Protein AF-A0A0C4YF10-F1 (afdb_monomer_lite)

Structure (mmCIF, N/CA/C/O backbone):
data_AF-A0A0C4YF10-F1
#
_entry.id   AF-A0A0C4YF10-F1
#
loop_
_atom_site.group_PDB
_atom_site.id
_atom_site.type_symbol
_atom_site.label_atom_id
_atom_site.label_alt_id
_atom_site.label_comp_id
_atom_site.label_asym_id
_atom_site.label_entity_id
_atom_site.label_seq_id
_atom_site.pdbx_PDB_ins_code
_atom_site.Cartn_x
_atom_site.Cartn_y
_atom_site.Cartn_z
_atom_site.occupancy
_atom_site.B_iso_or_equiv
_atom_site.auth_seq_id
_atom_site.auth_comp_id
_atom_site.auth_asym_id
_atom_site.auth_atom_id
_atom_site.pdbx_PDB_model_num
ATOM 1 N N . MET A 1 1 ? -12.734 -9.498 3.228 1.00 64.00 1 MET A N 1
ATOM 2 C CA . MET A 1 1 ? -12.125 -8.738 2.110 1.00 64.00 1 MET A CA 1
ATOM 3 C C . MET A 1 1 ? -10.959 -9.557 1.594 1.00 64.00 1 MET A C 1
ATOM 5 O O . MET A 1 1 ? -10.233 -10.085 2.421 1.00 64.00 1 MET A O 1
ATOM 9 N N . ASN A 1 2 ? -10.826 -9.753 0.284 1.00 73.62 2 ASN A N 1
ATOM 10 C CA . ASN A 1 2 ? -9.721 -10.523 -0.291 1.00 73.62 2 ASN A CA 1
ATOM 11 C C . ASN A 1 2 ? -9.116 -9.714 -1.445 1.00 73.62 2 ASN A C 1
ATOM 13 O O . ASN A 1 2 ? -9.848 -9.314 -2.355 1.00 73.62 2 ASN A O 1
ATOM 17 N N . PHE A 1 3 ? -7.809 -9.460 -1.366 1.00 81.50 3 PHE A N 1
ATOM 18 C CA . PHE A 1 3 ? -7.053 -8.637 -2.311 1.00 81.50 3 PHE A CA 1
ATOM 19 C C . PHE A 1 3 ? -6.446 -9.433 -3.473 1.00 81.50 3 PHE A C 1
ATOM 21 O O . PHE A 1 3 ? -5.883 -8.823 -4.373 1.00 81.50 3 PHE A O 1
ATOM 28 N N . GLY A 1 4 ? -6.679 -10.743 -3.537 1.00 87.19 4 GLY A N 1
ATOM 29 C CA . GLY A 1 4 ? -6.122 -11.628 -4.557 1.00 87.19 4 GLY A CA 1
ATOM 30 C C . GLY A 1 4 ? -5.003 -12.507 -3.991 1.00 87.19 4 GLY A C 1
ATOM 31 O O . GLY A 1 4 ? -4.597 -12.325 -2.842 1.00 87.19 4 GLY A O 1
ATOM 32 N N . PRO A 1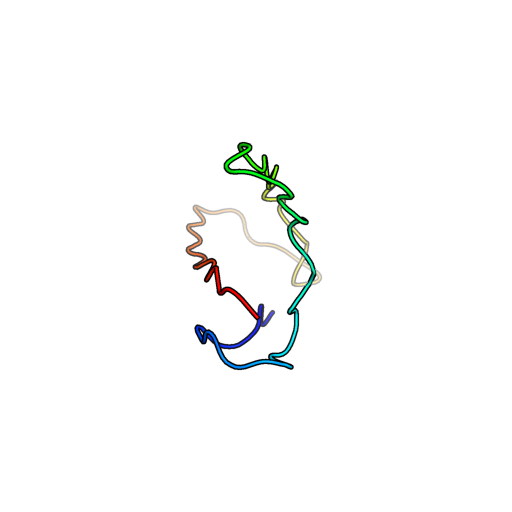 5 ? -4.549 -13.509 -4.759 1.00 86.38 5 PRO A N 1
ATOM 33 C CA . PRO A 1 5 ? -3.434 -14.359 -4.366 1.00 86.38 5 PRO A CA 1
ATOM 34 C C . PRO A 1 5 ? -2.103 -13.601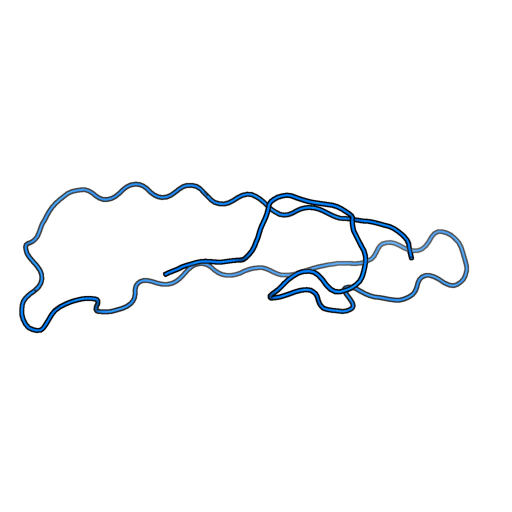 -4.442 1.00 86.38 5 PRO A C 1
ATOM 36 O O . PRO A 1 5 ? -1.904 -12.774 -5.331 1.00 86.38 5 PRO A O 1
ATOM 39 N N . ASP A 1 6 ? -1.168 -13.951 -3.563 1.00 87.94 6 ASP A N 1
ATOM 40 C CA . ASP A 1 6 ? 0.238 -13.580 -3.720 1.00 87.94 6 ASP A CA 1
ATOM 41 C C . ASP A 1 6 ? 0.860 -14.447 -4.830 1.00 87.94 6 ASP A C 1
ATOM 43 O O . ASP A 1 6 ? 1.215 -15.605 -4.612 1.00 87.94 6 ASP A O 1
ATOM 47 N N . SER A 1 7 ? 0.849 -13.944 -6.069 1.00 86.44 7 SER A N 1
ATOM 48 C CA . SER A 1 7 ? 1.315 -14.681 -7.247 1.00 86.44 7 SER A CA 1
ATOM 49 C C . SER A 1 7 ? 1.623 -13.746 -8.421 1.00 86.44 7 SER A C 1
ATOM 51 O O . SER A 1 7 ? 0.943 -12.744 -8.643 1.00 86.44 7 SER A O 1
ATOM 53 N N . SER A 1 8 ? 2.631 -14.112 -9.216 1.00 86.19 8 SER A N 1
ATOM 54 C CA . SER A 1 8 ? 3.048 -13.420 -10.445 1.00 86.19 8 SER A CA 1
ATOM 55 C C . SER A 1 8 ? 2.334 -13.911 -11.714 1.00 86.19 8 SER A C 1
ATOM 57 O O . SER A 1 8 ? 2.619 -13.431 -12.813 1.00 86.19 8 SER A O 1
ATOM 59 N N . VAL A 1 9 ? 1.413 -14.871 -11.594 1.00 91.00 9 VAL A N 1
ATOM 60 C CA . VAL A 1 9 ? 0.703 -15.455 -12.741 1.00 91.00 9 VAL A CA 1
ATOM 61 C C . VAL A 1 9 ? -0.233 -14.429 -13.391 1.00 91.00 9 VAL A C 1
ATOM 63 O O . VAL A 1 9 ? -0.981 -13.708 -12.726 1.00 91.00 9 VAL A O 1
ATOM 66 N N . LYS A 1 10 ? -0.209 -14.373 -14.726 1.00 89.19 10 LYS A N 1
ATOM 67 C CA . LYS A 1 10 ? -1.112 -13.533 -15.516 1.00 89.19 10 LYS A CA 1
ATOM 68 C C . LYS A 1 10 ? -2.576 -13.896 -15.262 1.00 89.19 10 LYS A C 1
ATOM 70 O O . LYS A 1 10 ? -2.941 -15.065 -15.284 1.00 89.19 10 LYS A O 1
ATOM 75 N N . GLY A 1 11 ? -3.425 -12.887 -15.112 1.00 88.25 11 GLY A N 1
ATOM 76 C CA . GLY A 1 11 ? -4.865 -13.041 -14.918 1.00 88.25 11 GLY A CA 1
ATOM 77 C C . GLY A 1 11 ? -5.294 -13.244 -13.464 1.00 88.25 11 GLY A C 1
ATOM 78 O O . GLY A 1 11 ? -6.459 -13.557 -13.227 1.00 88.25 11 GLY A O 1
ATOM 79 N N . ASN A 1 12 ? -4.398 -13.060 -12.488 1.00 89.44 12 ASN A N 1
ATOM 80 C CA . ASN A 1 12 ? -4.770 -13.117 -11.075 1.00 89.44 12 ASN A CA 1
ATOM 81 C C . ASN A 1 12 ? -5.880 -12.110 -10.736 1.00 89.44 12 ASN A C 1
ATOM 83 O O . ASN A 1 12 ? -5.944 -10.998 -11.267 1.00 89.44 12 ASN A O 1
ATOM 87 N N . LYS A 1 13 ? -6.756 -12.492 -9.800 1.00 89.81 13 LYS A N 1
ATOM 88 C CA . LYS A 1 13 ? -7.795 -11.595 -9.284 1.00 89.81 13 LYS A CA 1
ATOM 89 C C . LYS A 1 13 ? -7.148 -10.319 -8.736 1.00 89.81 13 LYS A C 1
ATOM 91 O O . LYS A 1 13 ? -6.203 -10.408 -7.961 1.00 89.81 13 LYS A O 1
ATOM 96 N N . ASN A 1 14 ? -7.700 -9.165 -9.113 1.00 88.69 14 ASN A N 1
ATOM 97 C CA . ASN A 1 14 ? -7.186 -7.824 -8.803 1.00 88.69 14 ASN A CA 1
ATOM 98 C C . ASN A 1 14 ? -5.825 -7.477 -9.442 1.00 88.69 14 ASN A C 1
ATOM 100 O O . ASN A 1 14 ? -5.167 -6.544 -8.989 1.00 88.69 14 ASN A O 1
ATOM 104 N N . GLN A 1 15 ? -5.409 -8.169 -10.509 1.00 91.12 15 GLN A N 1
ATOM 105 C CA . GLN A 1 15 ? -4.286 -7.718 -11.334 1.00 91.12 15 GLN A CA 1
ATOM 106 C C . GLN A 1 15 ? -4.664 -6.453 -12.121 1.00 91.12 15 GLN A C 1
ATOM 108 O O . GLN A 1 15 ? -5.744 -6.363 -12.703 1.0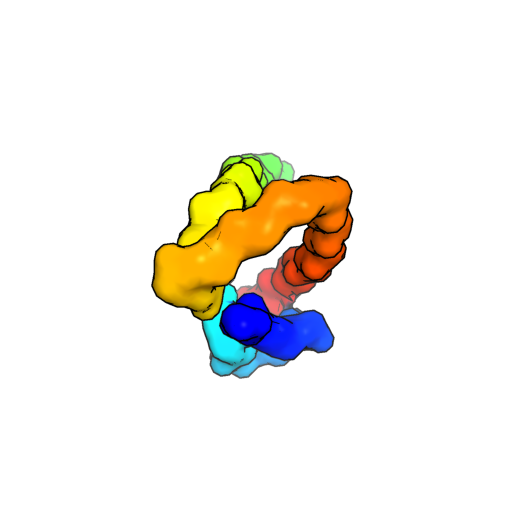0 91.12 15 GLN A O 1
ATOM 113 N N . TRP A 1 16 ? -3.744 -5.492 -12.180 1.00 91.38 16 TRP A N 1
ATOM 114 C CA . TRP A 1 16 ? -3.882 -4.257 -12.948 1.00 91.38 16 TRP A CA 1
ATOM 115 C C . TRP A 1 16 ? -2.527 -3.839 -13.543 1.00 91.38 16 TRP A C 1
ATOM 117 O O . TRP A 1 16 ? -1.473 -4.299 -13.100 1.00 91.38 16 TRP A O 1
ATOM 127 N N . LEU A 1 17 ? -2.543 -2.998 -14.582 1.00 91.62 17 LEU A N 1
ATOM 128 C CA . LEU A 1 17 ? -1.323 -2.506 -15.232 1.00 91.62 17 LEU A CA 1
ATOM 129 C C . LEU A 1 17 ? -0.726 -1.346 -14.424 1.00 91.62 17 LEU A C 1
ATOM 131 O O . LEU A 1 17 ? -1.256 -0.240 -14.469 1.00 91.62 17 LEU A O 1
ATOM 135 N N . ALA A 1 18 ? 0.397 -1.590 -13.743 1.00 90.62 18 ALA A N 1
ATOM 136 C CA . ALA A 1 18 ? 1.096 -0.568 -12.958 1.00 90.62 18 ALA A CA 1
ATOM 137 C C . ALA A 1 18 ? 1.775 0.518 -13.808 1.00 90.62 18 ALA A C 1
ATOM 139 O O . ALA A 1 18 ? 1.928 1.653 -13.367 1.00 90.62 18 ALA A O 1
ATOM 140 N N . GLY A 1 19 ? 2.164 0.185 -15.038 1.00 89.62 19 GLY A N 1
ATOM 141 C CA . GLY A 1 19 ? 2.760 1.121 -15.983 1.00 89.62 19 GLY A CA 1
ATOM 142 C C . GLY A 1 19 ? 3.455 0.400 -17.133 1.00 89.62 19 GLY A C 1
ATOM 143 O O . GLY A 1 19 ? 3.554 -0.826 -17.150 1.00 89.62 19 GLY A O 1
ATOM 144 N N . ARG A 1 20 ? 3.938 1.174 -18.107 1.00 87.00 20 ARG A N 1
ATOM 145 C CA . ARG A 1 20 ? 4.807 0.701 -19.192 1.00 87.00 20 ARG A CA 1
ATOM 146 C C . ARG A 1 20 ? 6.094 1.513 -19.146 1.00 87.00 20 ARG A C 1
ATOM 148 O O . ARG A 1 20 ? 6.026 2.737 -19.163 1.00 87.00 20 ARG A O 1
ATOM 155 N N . SER A 1 21 ? 7.244 0.849 -19.095 1.00 78.94 21 SER A N 1
ATOM 156 C CA . SER A 1 21 ? 8.543 1.515 -19.214 1.00 78.94 21 SER A CA 1
ATOM 157 C C . SER A 1 21 ? 9.096 1.254 -20.609 1.00 78.94 21 SER A C 1
ATOM 159 O O . SER A 1 21 ? 9.211 0.100 -21.013 1.00 78.94 21 SER A O 1
ATOM 161 N N . ALA A 1 22 ? 9.395 2.313 -21.360 1.00 70.62 22 ALA A N 1
ATOM 162 C CA . ALA A 1 22 ? 9.975 2.191 -22.698 1.00 70.62 22 ALA A CA 1
ATOM 163 C C . ALA A 1 22 ? 11.511 2.038 -22.666 1.00 70.62 22 ALA A C 1
ATOM 165 O O . ALA A 1 22 ? 12.091 1.581 -23.646 1.00 70.62 22 ALA A O 1
ATOM 166 N N . SER A 1 23 ? 12.169 2.401 -21.555 1.00 64.81 23 SER A N 1
ATOM 167 C CA . SER A 1 23 ? 13.637 2.437 -21.452 1.00 64.81 23 SER A CA 1
ATOM 168 C C . SER A 1 23 ? 14.121 2.792 -20.035 1.00 64.81 23 SER A C 1
ATOM 170 O O . SER A 1 23 ? 14.584 3.900 -19.780 1.00 64.81 23 SER A O 1
ATOM 172 N N . GLY A 1 24 ? 14.008 1.865 -19.077 1.00 69.06 24 GLY A N 1
ATOM 173 C CA . GLY A 1 24 ? 14.654 2.011 -17.758 1.00 69.06 24 GLY A CA 1
ATOM 174 C C . GLY A 1 24 ? 14.130 3.153 -16.872 1.00 69.06 24 GLY A C 1
ATOM 175 O O . GLY A 1 24 ? 14.779 3.517 -15.896 1.00 69.06 24 GLY A O 1
ATOM 176 N N . GLY A 1 25 ? 12.965 3.722 -17.197 1.00 78.69 25 GLY A N 1
ATOM 177 C CA . GLY A 1 25 ? 12.324 4.766 -16.399 1.00 78.69 25 GLY A CA 1
ATOM 178 C C . GLY A 1 25 ? 11.697 4.226 -15.111 1.00 78.69 25 GLY A C 1
ATOM 179 O O . GLY A 1 25 ? 11.215 3.090 -15.075 1.00 78.69 25 GLY A O 1
ATOM 180 N N . VAL A 1 26 ? 11.677 5.062 -14.071 1.00 85.31 26 VAL A N 1
ATOM 181 C CA . VAL A 1 26 ? 11.009 4.784 -12.790 1.00 85.31 26 VAL A CA 1
ATOM 182 C C . VAL A 1 26 ? 9.492 4.849 -12.975 1.00 85.31 26 VAL A C 1
ATOM 184 O O . VAL A 1 26 ? 8.971 5.826 -13.509 1.00 85.31 26 VAL A O 1
ATOM 187 N N . ILE A 1 27 ? 8.780 3.825 -12.499 1.00 88.44 27 ILE A N 1
ATOM 188 C CA . ILE A 1 27 ? 7.315 3.822 -12.418 1.00 88.44 27 ILE A CA 1
ATOM 189 C C . ILE A 1 27 ? 6.926 4.088 -10.963 1.00 88.44 27 ILE A C 1
ATOM 191 O O . ILE A 1 27 ? 7.200 3.273 -10.084 1.00 88.44 27 ILE A O 1
ATOM 195 N N . SER A 1 28 ? 6.286 5.227 -10.705 1.00 90.56 28 SER A N 1
ATOM 196 C CA . SER A 1 28 ? 5.744 5.553 -9.384 1.00 90.56 28 SER A CA 1
ATOM 197 C C . SER A 1 28 ? 4.331 4.997 -9.230 1.00 90.56 28 SER A C 1
ATOM 199 O O . SER A 1 28 ? 3.443 5.328 -10.013 1.00 90.56 28 SER A O 1
ATOM 201 N N . VAL A 1 29 ? 4.118 4.187 -8.192 1.00 91.94 29 VAL A N 1
ATOM 202 C CA . VAL A 1 29 ? 2.817 3.597 -7.850 1.00 91.94 29 VAL A CA 1
ATOM 203 C C . VAL A 1 29 ? 2.368 4.129 -6.484 1.00 91.94 29 VAL A C 1
ATOM 205 O O . VAL A 1 29 ? 2.814 3.608 -5.461 1.00 91.94 29 VAL A O 1
ATOM 208 N N . PRO A 1 30 ? 1.535 5.184 -6.429 1.00 92.62 30 PRO A N 1
ATOM 209 C CA . PRO A 1 30 ? 1.020 5.694 -5.165 1.00 92.62 30 PRO A CA 1
ATOM 210 C C . PRO A 1 30 ? -0.046 4.747 -4.602 1.00 92.62 30 PRO A C 1
ATOM 212 O O . PRO A 1 30 ? -0.940 4.300 -5.319 1.00 92.62 30 PRO A O 1
ATOM 215 N N . LEU A 1 31 ? 0.044 4.455 -3.306 1.00 92.38 31 LEU A N 1
ATOM 216 C CA . LEU A 1 31 ? -0.867 3.562 -2.593 1.00 92.38 31 LEU A CA 1
ATOM 217 C C . LEU A 1 31 ? -1.391 4.261 -1.339 1.00 92.38 31 LEU A C 1
ATOM 219 O O . LEU A 1 31 ? -0.625 4.898 -0.618 1.00 92.38 31 LEU A O 1
ATOM 223 N N . GLU A 1 32 ? -2.685 4.109 -1.067 1.00 94.12 32 GLU A N 1
ATOM 224 C CA . GLU A 1 32 ? -3.351 4.675 0.108 1.00 94.12 32 GLU A CA 1
ATOM 225 C C . GLU A 1 32 ? -4.093 3.571 0.871 1.00 94.12 32 GLU A C 1
ATOM 227 O O . GLU A 1 32 ? -4.767 2.729 0.274 1.00 94.12 32 GLU A O 1
ATOM 232 N N . ALA A 1 33 ? -3.994 3.590 2.202 1.00 92.75 33 ALA A N 1
ATOM 233 C CA . ALA A 1 33 ? -4.751 2.711 3.085 1.00 92.75 33 ALA A CA 1
ATOM 234 C C . ALA A 1 33 ? -5.847 3.505 3.804 1.00 92.75 33 ALA A C 1
ATOM 236 O O . ALA A 1 33 ? -5.591 4.574 4.358 1.00 92.75 33 ALA A O 1
ATOM 237 N N . ARG A 1 34 ? -7.073 2.970 3.819 1.00 93.00 34 ARG A N 1
ATOM 238 C CA . ARG A 1 34 ? -8.240 3.621 4.431 1.00 93.00 34 ARG A CA 1
ATOM 239 C C . ARG A 1 34 ? -9.029 2.631 5.276 1.00 93.00 34 ARG A C 1
ATOM 241 O O . ARG A 1 34 ? -9.144 1.456 4.930 1.00 93.00 34 ARG A O 1
ATOM 248 N N . TYR A 1 35 ? -9.613 3.124 6.363 1.00 92.12 35 TYR A N 1
ATOM 249 C CA . TYR A 1 35 ? -10.579 2.359 7.146 1.00 92.12 35 TYR A CA 1
ATOM 250 C C . TYR A 1 35 ? -11.895 2.240 6.384 1.00 92.12 35 TYR A C 1
ATOM 252 O O . TYR A 1 35 ? -12.382 3.218 5.816 1.00 92.12 35 TYR A O 1
ATOM 260 N N . ILE A 1 36 ? -12.500 1.055 6.425 1.00 91.12 36 ILE A N 1
ATOM 261 C CA . ILE A 1 36 ? -13.856 0.837 5.928 1.00 91.12 36 ILE A CA 1
ATOM 262 C C . ILE A 1 36 ? -14.705 0.163 6.997 1.00 91.12 36 ILE A C 1
ATOM 264 O O . ILE A 1 36 ? -14.222 -0.657 7.780 1.00 91.12 36 ILE A O 1
ATOM 268 N N . LYS A 1 37 ? -15.985 0.529 7.042 1.00 92.19 37 LYS A N 1
ATOM 269 C CA . LYS A 1 37 ? -16.948 -0.040 7.981 1.00 92.19 37 LYS A CA 1
ATOM 270 C C . LYS A 1 37 ? -17.297 -1.463 7.541 1.00 92.19 37 LYS A C 1
ATOM 272 O O . LYS A 1 37 ? -17.830 -1.657 6.454 1.00 92.19 37 LYS A O 1
ATOM 277 N N . THR A 1 38 ? -16.985 -2.451 8.377 1.00 92.06 38 THR A N 1
ATOM 278 C CA . THR A 1 38 ? -17.169 -3.881 8.058 1.00 92.06 38 THR A CA 1
ATOM 279 C C . THR A 1 38 ? -18.393 -4.511 8.722 1.00 92.06 38 THR A C 1
ATOM 281 O O . THR A 1 38 ? -18.783 -5.614 8.353 1.00 92.06 38 THR A O 1
ATOM 284 N N . ALA A 1 39 ? -19.003 -3.813 9.682 1.00 92.81 39 ALA A N 1
ATOM 285 C CA . ALA A 1 39 ? -20.195 -4.229 10.411 1.00 92.81 39 ALA A CA 1
ATOM 286 C C . ALA A 1 39 ? -21.042 -3.004 10.782 1.00 92.81 39 ALA A C 1
ATOM 288 O O . ALA A 1 39 ? -20.536 -1.880 10.798 1.00 92.81 39 ALA A O 1
ATOM 289 N N . GLU A 1 40 ? -22.321 -3.209 11.102 1.00 95.69 40 GLU A N 1
ATOM 290 C CA . GLU A 1 40 ? -23.250 -2.136 11.483 1.00 95.69 40 GLU A CA 1
ATOM 291 C C . GLU A 1 40 ? -22.762 -1.334 12.700 1.00 95.69 40 GLU A C 1
ATOM 293 O O . GLU A 1 40 ? -22.803 -0.100 12.689 1.00 95.69 40 GLU A O 1
ATOM 298 N N . THR A 1 41 ? -22.208 -2.021 13.699 1.00 95.75 41 THR A N 1
ATOM 299 C CA . THR A 1 41 ? -21.585 -1.420 14.882 1.00 95.75 41 THR A CA 1
ATOM 300 C C . THR A 1 41 ? -20.117 -1.831 14.961 1.00 95.75 41 THR A C 1
ATOM 302 O O . THR A 1 41 ? -19.796 -3.018 14.959 1.00 95.75 41 THR A O 1
ATOM 305 N N . ILE A 1 42 ? -19.216 -0.849 15.053 1.00 94.38 42 ILE A N 1
ATOM 306 C CA . ILE A 1 42 ? -17.770 -1.064 15.197 1.00 94.38 42 ILE A CA 1
ATOM 307 C C . ILE A 1 42 ? -17.381 -0.825 16.655 1.00 94.38 42 ILE A C 1
ATOM 309 O O . ILE A 1 42 ? -17.713 0.215 17.222 1.00 94.38 42 ILE A O 1
ATOM 313 N N . LYS A 1 43 ? -16.676 -1.783 17.264 1.00 95.25 43 LYS A N 1
ATOM 314 C CA . LYS A 1 43 ? -16.155 -1.642 18.628 1.00 95.25 43 LYS A CA 1
ATOM 315 C C . LYS A 1 43 ? -14.825 -0.874 18.603 1.00 95.25 43 LYS A C 1
ATOM 317 O O . LYS A 1 43 ? -13.970 -1.223 17.790 1.00 95.25 43 LYS A O 1
ATOM 322 N N . PRO A 1 44 ? -14.624 0.131 19.473 1.00 94.88 44 PRO A N 1
ATOM 323 C CA . PRO A 1 44 ? -13.336 0.810 19.598 1.00 94.88 44 PRO A CA 1
ATOM 324 C C . PRO A 1 44 ? -12.228 -0.147 20.054 1.00 94.88 44 PRO A C 1
ATOM 326 O O . PRO A 1 44 ? -12.471 -1.041 20.863 1.00 94.88 44 PRO A O 1
ATOM 329 N N . GLY A 1 45 ? -11.008 0.063 19.563 1.00 95.06 45 GLY A N 1
ATOM 330 C CA . GLY A 1 45 ? -9.839 -0.731 19.935 1.00 95.06 45 GLY A CA 1
ATOM 331 C C . GLY A 1 45 ? -8.655 -0.506 18.997 1.00 95.06 45 GLY A C 1
ATOM 332 O O . GLY A 1 45 ? -8.772 0.197 17.992 1.00 95.06 45 GLY A O 1
ATOM 333 N N . ALA A 1 46 ? -7.513 -1.107 19.333 1.00 94.81 46 ALA A N 1
ATOM 334 C CA . ALA A 1 46 ? -6.350 -1.122 18.454 1.00 94.81 46 ALA A CA 1
ATOM 335 C C . ALA A 1 4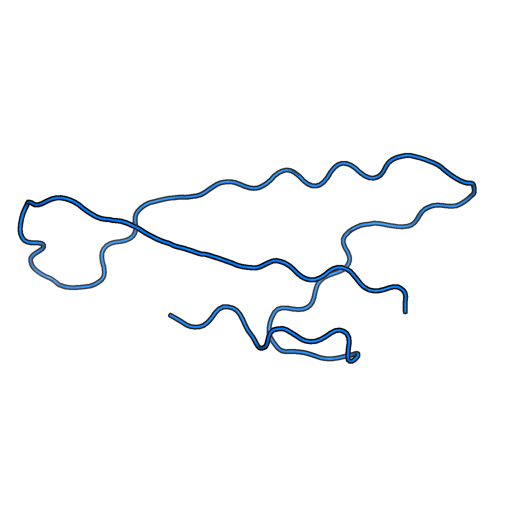6 ? -6.597 -2.040 17.247 1.00 94.81 46 ALA A C 1
ATOM 337 O O . ALA A 1 46 ? -7.219 -3.097 17.370 1.00 94.81 46 ALA A O 1
ATOM 338 N N . MET A 1 47 ? -6.083 -1.640 16.086 1.00 91.94 47 MET A N 1
ATOM 339 C CA . MET A 1 47 ? -6.166 -2.405 14.845 1.00 91.94 47 MET A CA 1
ATOM 340 C C . MET A 1 47 ? -4.779 -2.485 14.209 1.00 91.94 47 MET A C 1
ATOM 342 O O . MET A 1 47 ? -4.024 -1.514 14.222 1.00 91.94 47 MET A O 1
ATOM 346 N N . SER A 1 48 ? -4.440 -3.645 13.653 1.00 92.81 48 SER A N 1
ATOM 347 C CA . SER A 1 48 ? -3.243 -3.841 12.835 1.00 92.81 48 SER A CA 1
ATOM 348 C C . SER A 1 48 ? -3.627 -4.572 11.554 1.00 92.81 48 SER A C 1
ATOM 350 O O . SER A 1 48 ? -4.457 -5.480 11.581 1.00 92.81 48 SER A O 1
ATOM 352 N N . ALA A 1 49 ? -3.029 -4.169 10.435 1.00 90.81 49 ALA A N 1
ATOM 353 C CA . ALA A 1 49 ? -3.278 -4.750 9.124 1.00 90.81 49 ALA A CA 1
ATOM 354 C C . ALA A 1 49 ? -1.954 -5.003 8.399 1.00 90.81 49 ALA A C 1
ATOM 356 O O . ALA A 1 49 ? -1.001 -4.241 8.549 1.00 90.81 49 ALA A O 1
ATOM 357 N N . LEU A 1 50 ? -1.923 -6.066 7.597 1.00 91.31 50 LEU A N 1
ATOM 358 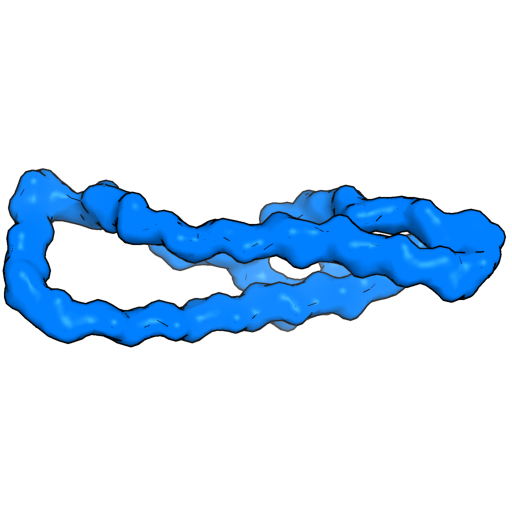C CA . LEU A 1 50 ? -0.801 -6.439 6.743 1.00 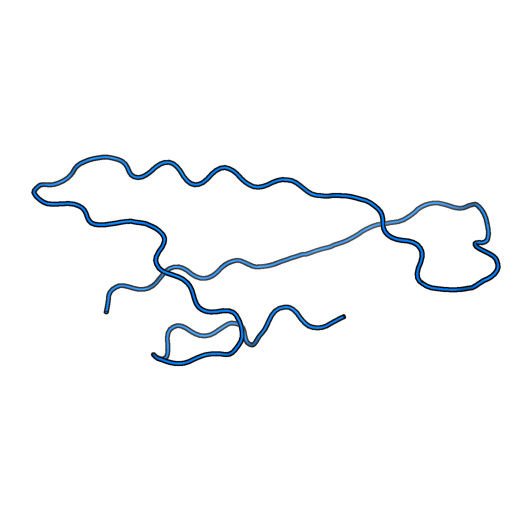91.31 50 LEU A CA 1
ATOM 359 C C . LEU A 1 50 ? -1.329 -6.695 5.332 1.00 91.31 50 LEU A C 1
ATOM 361 O O . LEU A 1 50 ? -2.356 -7.353 5.164 1.00 91.31 50 LEU A O 1
ATOM 365 N N . SER A 1 51 ? -0.622 -6.182 4.329 1.00 90.12 51 SER A N 1
ATOM 366 C CA . SER A 1 51 ? -0.909 -6.437 2.919 1.00 90.12 51 SER A CA 1
ATOM 367 C C . SER A 1 51 ? 0.392 -6.657 2.159 1.00 90.12 51 SER A C 1
ATOM 369 O O . SER A 1 51 ? 1.369 -5.949 2.398 1.00 90.12 51 SER A O 1
ATOM 371 N N . THR A 1 52 ? 0.369 -7.591 1.211 1.00 91.12 52 THR A N 1
ATOM 372 C CA . THR A 1 52 ? 1.469 -7.857 0.273 1.00 91.12 52 THR A CA 1
ATOM 373 C C . THR A 1 52 ? 1.077 -7.373 -1.119 1.00 91.12 52 THR A C 1
ATOM 375 O O . THR A 1 52 ? -0.093 -7.451 -1.497 1.00 91.12 52 THR A O 1
ATOM 378 N N . ILE A 1 53 ? 2.045 -6.852 -1.875 1.00 90.06 53 ILE A N 1
ATOM 379 C CA . ILE A 1 53 ? 1.871 -6.432 -3.268 1.00 90.06 53 ILE A CA 1
ATOM 380 C C . ILE A 1 53 ? 2.972 -7.083 -4.094 1.00 90.06 53 ILE A C 1
ATOM 382 O O . ILE A 1 53 ? 4.152 -6.927 -3.782 1.00 90.06 53 ILE A O 1
ATOM 386 N N . THR A 1 54 ? 2.576 -7.775 -5.159 1.00 91.56 54 THR A N 1
ATOM 387 C CA . THR A 1 54 ? 3.484 -8.589 -5.972 1.00 91.56 54 THR A CA 1
ATOM 388 C C . THR A 1 54 ? 3.578 -8.009 -7.375 1.00 91.56 54 THR A C 1
ATOM 390 O O . THR A 1 54 ? 2.599 -7.981 -8.121 1.00 91.56 54 THR A O 1
ATOM 393 N N . PHE A 1 55 ? 4.768 -7.528 -7.740 1.00 89.62 55 PHE A N 1
ATOM 394 C CA . PHE A 1 55 ? 5.051 -7.003 -9.075 1.00 89.62 55 PHE A CA 1
ATOM 395 C C . PHE A 1 55 ? 5.586 -8.111 -9.983 1.00 89.62 55 PHE A C 1
ATOM 397 O O . PHE A 1 55 ? 6.446 -8.895 -9.587 1.00 89.62 55 PHE A O 1
ATOM 404 N N . SER A 1 56 ? 5.085 -8.165 -11.216 1.00 88.56 56 SER A N 1
ATOM 405 C CA . SER A 1 56 ? 5.556 -9.094 -12.244 1.00 88.56 56 SER A CA 1
ATOM 406 C C . SER A 1 56 ? 5.595 -8.411 -13.604 1.00 88.56 56 SER A C 1
ATOM 408 O O . SER A 1 56 ? 4.747 -7.571 -13.912 1.00 88.56 56 SER A O 1
ATOM 410 N N . TYR A 1 57 ? 6.582 -8.783 -14.413 1.00 87.25 57 TYR A N 1
ATOM 411 C CA . TYR A 1 57 ? 6.595 -8.470 -15.837 1.00 87.25 57 TYR A CA 1
ATOM 412 C C . TYR A 1 57 ? 5.726 -9.490 -16.582 1.00 87.25 57 TYR A C 1
ATOM 414 O O . TYR A 1 57 ? 5.649 -10.649 -16.172 1.00 87.25 57 TYR A O 1
ATOM 422 N N . GLN A 1 58 ? 5.053 -9.041 -17.641 1.00 78.94 58 GLN A N 1
ATOM 423 C CA . GLN A 1 58 ? 4.126 -9.831 -18.456 1.00 78.94 58 GLN A CA 1
ATOM 424 C C . GLN A 1 58 ? 4.436 -9.659 -19.937 1.00 78.94 58 GLN A C 1
ATOM 426 O O . GLN A 1 58 ? 4.917 -8.559 -20.296 1.00 78.94 58 GLN A O 1
#

Organism: NCBI:txid68895

Radius of gyration: 15.98 Å; chains: 1; bounding box: 38×21×43 Å

Secondary structure (DSSP, 8-state):
-----S---TT-TT-------SSS--------------SSSPPP--------------

pLDDT: mean 88.18, std 7.23, range [64.0, 95.75]

Sequence (58 aa):
MNFGPDSSVKGNKNQWLAGRSASGGVISVPLEARYIKTAETIKPGAMSALSTITFSYQ

InterPro domains:
  IPR008966 Adhesion domain superfamily [SSF49401] (14-58)
  IPR036937 Fimbrial-type adhesion domain superfamily [G3DSA:2.60.40.1090] (3-58)

Foldseek 3Di:
DDCWDQDQDPPTPNDDDQDDDPDPDDRDDDDDDDDDDPDPDDDDDDDDDDDDDHDYDD